Protein AF-A0A0K8Q6L6-F1 (afdb_monomer)

Secondary structure (DSSP, 8-state):
-----EEE-HHHHHHHHHHHHHTT----S-----TTTTSEEEPP-GGGGGGS-HHHHHHHHHHHHHHHTTSS----TTS---

pLDDT: mean 75.99, std 7.1, range [50.53, 85.56]

Nearest PDB structures (foldseek):
  4p98-assembly1_A  TM=7.608E-01  e=4.927E-03  Conexibacter woesei DSM 14684
  2hqb-assembly1_A  TM=8.571E-01  e=5.901E-02  Halalkalibacterium halodurans
  3s99-assembly1_A  TM=7.903E-01  e=4.798E-02  Brucella abortus 2308
  6pi6-assembly1_A  TM=7.753E-01  e=5.901E-02  Pseudomonas sp. ADP

Sequence (82 aa):
MILSSVQKTMSTAVETVIKDDKDGKFDATPYIGTLEN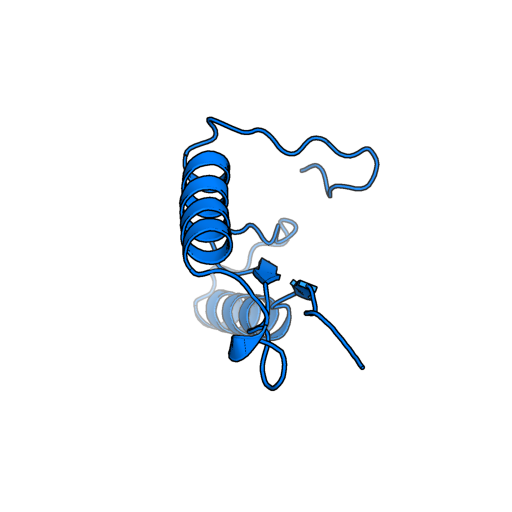GGVALAPFHDLDSAVPADLKSELDQLKKDIISGKIKVESKSSPSK

Foldseek 3Di:
DDQKDKDQVVVVVVVVQVVCVVVVNHDPDDDADDLQVVRIDIGARVVCNVVDDPVNVVVVVVVSVCVVVVVDPDDDPPRDDD

Radius of gyration: 15.78 Å; Cα contacts (8 Å, |Δi|>4): 62; chains: 1; bounding box: 43×24×33 Å

Mean predicted aligned error: 8.7 Å

Structure (mmCIF, N/CA/C/O backbone):
data_AF-A0A0K8Q6L6-F1
#
_entry.id   AF-A0A0K8Q6L6-F1
#
loop_
_atom_site.group_PDB
_atom_site.id
_atom_site.type_symbol
_atom_site.label_atom_id
_atom_site.label_alt_id
_atom_site.label_comp_id
_atom_site.label_asym_id
_atom_site.label_entity_id
_atom_site.label_seq_id
_atom_site.pdbx_PDB_ins_code
_atom_site.Cartn_x
_atom_site.Cartn_y
_atom_site.Cartn_z
_atom_site.occupancy
_atom_site.B_iso_or_equiv
_atom_site.auth_seq_id
_atom_site.auth_comp_id
_atom_site.auth_asym_id
_atom_site.auth_atom_id
_atom_site.pdbx_PDB_model_num
ATOM 1 N N . MET A 1 1 ? 6.157 8.852 -21.124 1.00 51.91 1 MET A N 1
ATOM 2 C CA . MET A 1 1 ? 6.571 7.606 -20.443 1.00 51.91 1 MET A CA 1
ATOM 3 C C . MET A 1 1 ? 6.257 7.759 -18.964 1.00 51.91 1 MET A C 1
ATOM 5 O O . MET A 1 1 ? 6.557 8.817 -18.424 1.00 51.91 1 MET A O 1
ATOM 9 N N . ILE A 1 2 ? 5.602 6.774 -18.346 1.00 60.38 2 ILE A N 1
ATOM 10 C CA . ILE A 1 2 ? 5.240 6.775 -16.919 1.00 60.38 2 ILE A CA 1
ATOM 11 C C . ILE A 1 2 ? 5.967 5.593 -16.284 1.00 60.38 2 ILE A C 1
ATOM 13 O O . ILE A 1 2 ? 5.775 4.471 -16.732 1.00 60.38 2 ILE A O 1
ATOM 17 N N . LEU A 1 3 ? 6.813 5.855 -15.285 1.00 69.62 3 LEU A N 1
ATOM 18 C CA . LEU A 1 3 ? 7.589 4.819 -14.593 1.00 69.62 3 LEU A CA 1
ATOM 19 C C . LEU A 1 3 ? 6.674 3.877 -13.806 1.00 69.62 3 LEU A C 1
ATOM 21 O O . LEU A 1 3 ? 6.697 2.674 -14.006 1.00 69.62 3 LEU A O 1
ATOM 25 N N . SER A 1 4 ? 5.841 4.431 -12.936 1.00 74.19 4 SER A N 1
ATOM 26 C CA . SER A 1 4 ? 4.766 3.726 -12.242 1.00 74.19 4 SER A CA 1
ATOM 27 C C . SER A 1 4 ? 3.788 4.776 -11.704 1.00 74.19 4 SER A C 1
ATOM 29 O O . SER A 1 4 ? 4.031 5.982 -11.811 1.00 74.19 4 SER A O 1
ATOM 31 N N . SER A 1 5 ? 2.668 4.329 -11.148 1.00 78.81 5 SER A N 1
ATOM 32 C CA . SER A 1 5 ? 1.663 5.176 -10.520 1.00 78.81 5 SER A CA 1
ATOM 33 C C . SER A 1 5 ? 1.331 4.658 -9.127 1.00 78.81 5 SER A C 1
ATOM 35 O O . SER A 1 5 ? 1.246 3.450 -8.901 1.00 78.81 5 SER A O 1
ATOM 37 N N . VAL A 1 6 ? 1.103 5.581 -8.194 1.00 79.25 6 VAL A N 1
ATOM 38 C CA . VAL A 1 6 ? 0.532 5.244 -6.889 1.00 79.25 6 VAL A CA 1
ATOM 39 C C . VAL A 1 6 ? -0.959 4.992 -7.085 1.00 79.25 6 VAL A C 1
ATOM 41 O O . VAL A 1 6 ? -1.729 5.909 -7.374 1.00 79.25 6 VAL A O 1
ATOM 44 N N . GLN A 1 7 ? -1.375 3.745 -6.914 1.00 77.25 7 GLN A N 1
ATOM 45 C CA . GLN A 1 7 ? -2.773 3.350 -6.965 1.00 77.25 7 GLN A CA 1
ATOM 46 C C . GLN A 1 7 ? -3.402 3.606 -5.602 1.00 77.25 7 GLN A C 1
ATOM 48 O O . GLN A 1 7 ? -3.019 3.000 -4.606 1.00 77.25 7 GLN A O 1
ATOM 53 N N . LYS A 1 8 ? -4.374 4.517 -5.558 1.00 76.00 8 LYS A N 1
ATOM 54 C CA . LYS A 1 8 ? -5.253 4.698 -4.401 1.00 76.00 8 LYS A CA 1
ATOM 55 C C . LYS A 1 8 ? -6.513 3.888 -4.658 1.00 76.00 8 LYS A C 1
ATOM 57 O O . LYS A 1 8 ? -7.333 4.272 -5.490 1.00 76.00 8 LYS A O 1
ATOM 62 N N . THR A 1 9 ? -6.660 2.766 -3.972 1.00 77.31 9 THR A N 1
ATOM 63 C CA . THR A 1 9 ? -7.690 1.750 -4.228 1.00 77.31 9 THR A CA 1
ATOM 64 C C . THR A 1 9 ? -9.031 2.148 -3.601 1.00 77.31 9 THR A C 1
ATOM 66 O O . THR A 1 9 ? -9.628 1.423 -2.809 1.00 77.31 9 THR A O 1
ATOM 69 N N . MET A 1 10 ? -9.508 3.347 -3.945 1.00 72.56 10 MET A N 1
ATOM 70 C CA . MET A 1 10 ? -10.741 3.929 -3.405 1.00 72.56 10 MET A CA 1
ATOM 71 C C . MET A 1 10 ? -11.981 3.127 -3.806 1.00 72.56 10 MET A C 1
ATOM 73 O O . MET A 1 10 ? -12.936 3.075 -3.044 1.00 72.56 10 MET A O 1
ATOM 77 N N . SER A 1 11 ? -11.965 2.451 -4.958 1.00 71.62 11 SER A N 1
ATOM 78 C CA . SER A 1 11 ? -13.070 1.584 -5.385 1.00 71.62 11 SER A CA 1
ATOM 79 C C . SER A 1 11 ? -13.319 0.442 -4.399 1.00 71.62 11 SER A C 1
ATOM 81 O O . SER A 1 11 ? -14.461 0.211 -4.021 1.00 71.62 11 SER A O 1
ATOM 83 N N . THR A 1 12 ? -12.257 -0.215 -3.921 1.00 74.75 12 THR A N 1
ATOM 84 C CA . THR A 1 12 ? -12.362 -1.267 -2.900 1.00 74.75 12 THR A CA 1
ATOM 85 C C . THR A 1 12 ? -12.833 -0.695 -1.567 1.00 74.75 12 THR A C 1
ATOM 87 O O . THR A 1 12 ? -13.659 -1.310 -0.908 1.00 74.75 12 THR A O 1
ATOM 90 N N . ALA A 1 13 ? -12.373 0.504 -1.194 1.00 73.19 13 ALA A N 1
ATOM 91 C CA . ALA A 1 13 ? -12.846 1.177 0.014 1.00 73.19 13 ALA A CA 1
ATOM 92 C C . ALA A 1 13 ? -14.360 1.449 -0.036 1.00 73.19 13 ALA A C 1
ATOM 94 O O . ALA A 1 13 ? -15.076 1.122 0.905 1.00 73.19 13 ALA A O 1
ATOM 95 N N . VAL A 1 14 ? -14.862 1.986 -1.152 1.00 77.50 14 VAL A N 1
ATOM 96 C CA . VAL A 1 14 ? -16.295 2.260 -1.345 1.00 77.50 14 VAL A CA 1
ATOM 97 C C . VAL A 1 14 ? -17.112 0.965 -1.385 1.00 77.50 14 VAL A C 1
ATOM 99 O O . VAL A 1 14 ? -18.186 0.908 -0.796 1.00 77.50 14 VAL A O 1
ATOM 102 N N . GLU A 1 15 ? -16.611 -0.091 -2.031 1.00 80.94 15 GLU A N 1
ATOM 103 C CA . GLU A 1 15 ? -17.291 -1.390 -2.069 1.00 80.94 15 GLU A CA 1
ATOM 104 C C . GLU A 1 15 ? -17.415 -2.020 -0.675 1.00 80.94 15 GLU A C 1
ATOM 106 O O . GLU A 1 15 ? -18.477 -2.540 -0.330 1.00 80.94 15 GLU A O 1
ATOM 111 N N . THR A 1 16 ? -16.358 -1.942 0.139 1.00 75.75 16 THR A N 1
ATOM 112 C CA . THR A 1 16 ? -1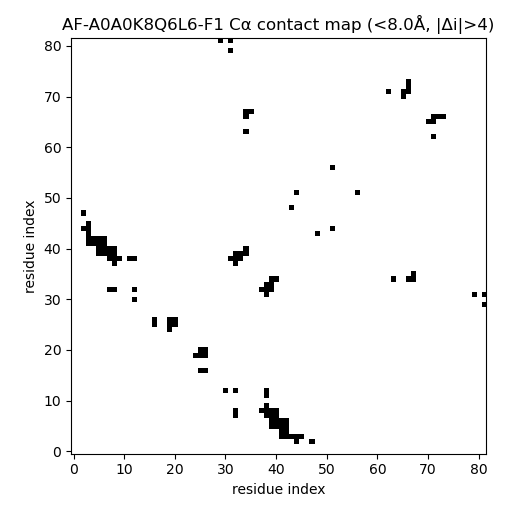6.380 -2.401 1.533 1.00 75.75 16 THR A CA 1
ATOM 113 C C . THR A 1 16 ? -17.388 -1.604 2.354 1.00 75.75 16 THR A C 1
ATOM 115 O O . THR A 1 16 ? -18.223 -2.211 3.009 1.00 75.75 16 THR A O 1
ATOM 118 N N . VAL A 1 17 ? -17.410 -0.271 2.234 1.00 79.12 17 VAL A N 1
ATOM 119 C CA . VAL A 1 17 ? -18.386 0.575 2.948 1.00 79.12 17 VAL A CA 1
ATOM 120 C C . VAL A 1 17 ? -19.830 0.229 2.565 1.00 79.12 17 VAL A C 1
ATOM 122 O O . VAL A 1 17 ? -20.690 0.144 3.436 1.00 79.12 17 VAL A O 1
ATOM 125 N N . ILE A 1 18 ? -20.109 -0.019 1.280 1.00 81.31 18 ILE A N 1
ATOM 126 C CA . ILE A 1 18 ? -21.449 -0.427 0.819 1.00 81.31 18 ILE A CA 1
ATOM 127 C C . ILE A 1 18 ? -21.830 -1.812 1.368 1.00 81.31 18 ILE A C 1
ATOM 129 O O . ILE A 1 18 ? -22.990 -2.044 1.711 1.00 81.31 18 ILE A O 1
ATOM 133 N N . LYS A 1 19 ? -20.875 -2.749 1.446 1.00 81.75 19 LYS A N 1
ATOM 134 C CA . LYS A 1 19 ? -21.096 -4.071 2.055 1.00 81.75 19 LYS A CA 1
ATOM 135 C C . LYS A 1 19 ? -21.350 -3.962 3.559 1.00 81.75 19 LYS A C 1
ATOM 137 O O . LYS A 1 19 ? -22.304 -4.564 4.039 1.00 81.75 19 LYS A O 1
ATOM 142 N N . ASP A 1 20 ? -20.566 -3.153 4.265 1.00 80.81 20 ASP A N 1
ATOM 143 C CA . ASP A 1 20 ? -20.716 -2.929 5.704 1.00 80.81 20 ASP A CA 1
ATOM 144 C C . ASP A 1 20 ? -22.059 -2.265 6.034 1.00 80.81 20 ASP A C 1
ATOM 146 O O . ASP A 1 20 ? -22.720 -2.668 6.990 1.00 80.81 20 ASP A O 1
ATOM 150 N N . ASP A 1 21 ? -22.515 -1.310 5.215 1.00 82.81 21 ASP A N 1
ATOM 151 C CA . ASP A 1 21 ? -23.849 -0.707 5.339 1.00 82.81 21 ASP A CA 1
ATOM 152 C C . ASP A 1 21 ? -24.964 -1.737 5.136 1.00 82.81 21 ASP A C 1
ATOM 154 O O . ASP A 1 21 ? -25.886 -1.845 5.947 1.00 82.81 21 ASP A O 1
ATOM 158 N N . LYS A 1 22 ? -24.830 -2.589 4.112 1.00 82.81 22 LYS A N 1
ATOM 159 C CA . LYS A 1 22 ? -25.775 -3.680 3.856 1.00 82.81 22 LYS A CA 1
ATOM 160 C C . LYS A 1 22 ? -25.837 -4.702 4.998 1.00 82.81 22 LYS A C 1
ATOM 162 O O . LYS A 1 22 ? -26.918 -5.216 5.281 1.00 82.81 22 LYS A O 1
ATOM 167 N N . ASP A 1 23 ? -24.711 -4.980 5.646 1.00 84.19 23 ASP A N 1
ATOM 168 C CA . ASP A 1 23 ? -24.619 -5.892 6.791 1.00 84.19 23 ASP A CA 1
ATOM 169 C C . ASP A 1 23 ? -24.979 -5.216 8.132 1.00 84.19 23 ASP A C 1
ATOM 171 O O . ASP A 1 23 ? -24.904 -5.851 9.188 1.00 84.19 23 ASP A O 1
ATOM 175 N N . GLY A 1 24 ? -25.383 -3.937 8.114 1.00 80.00 24 GLY A N 1
ATOM 176 C CA . GLY A 1 24 ? -25.758 -3.166 9.305 1.00 80.00 24 GLY A CA 1
ATOM 177 C C . GLY A 1 24 ? -24.579 -2.808 10.216 1.00 80.00 24 GLY A C 1
ATOM 178 O O . GLY A 1 24 ? -24.780 -2.472 11.382 1.00 80.00 24 GLY A O 1
ATOM 179 N N . LYS A 1 25 ? -23.350 -2.899 9.701 1.00 80.88 25 LYS A N 1
ATOM 180 C CA . LYS A 1 25 ? -22.084 -2.590 10.383 1.00 80.88 25 LYS A CA 1
ATOM 181 C C . LYS A 1 25 ? -21.479 -1.266 9.917 1.00 80.88 25 LYS A C 1
ATOM 18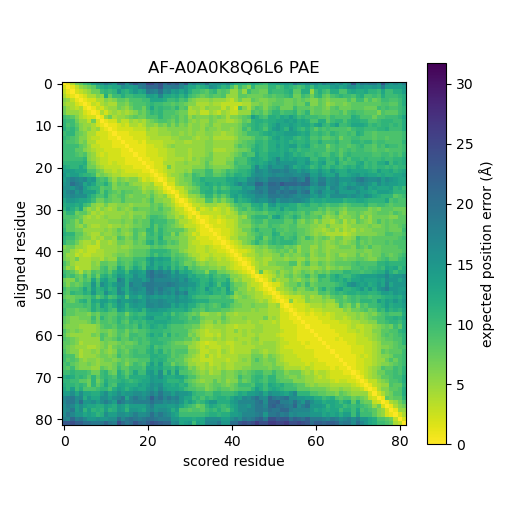3 O O . LYS A 1 25 ? -20.280 -1.063 10.087 1.00 80.88 25 LYS A O 1
ATOM 188 N N . PHE A 1 26 ? -22.285 -0.391 9.317 1.00 74.75 26 PHE A N 1
ATOM 189 C CA . PHE A 1 26 ? -21.819 0.908 8.851 1.00 74.75 26 PHE A CA 1
ATOM 190 C C . PHE A 1 26 ? -21.088 1.653 9.970 1.00 74.75 26 PHE A C 1
ATOM 192 O O . PHE A 1 26 ? -21.647 1.903 11.041 1.00 74.75 26 PHE A O 1
ATOM 199 N N . ASP A 1 27 ? -19.845 2.028 9.690 1.00 73.81 27 ASP A N 1
ATOM 200 C CA . ASP A 1 27 ? -19.042 2.867 10.557 1.00 73.81 27 ASP A CA 1
ATOM 201 C C . ASP A 1 27 ? -18.726 4.177 9.824 1.00 73.81 27 ASP A C 1
ATOM 203 O O . ASP A 1 27 ? -18.289 4.184 8.673 1.00 73.81 27 ASP A O 1
ATOM 207 N N . ALA A 1 28 ? -18.963 5.299 10.503 1.00 73.75 28 ALA A N 1
ATOM 208 C CA . ALA A 1 28 ? -18.610 6.627 10.016 1.00 73.75 28 ALA A CA 1
ATOM 209 C C . ALA A 1 28 ? -17.116 6.945 10.218 1.00 73.75 28 ALA A C 1
ATOM 211 O O . ALA A 1 28 ? -16.674 8.052 9.894 1.00 73.75 28 ALA A O 1
ATOM 212 N N . THR A 1 29 ? -16.334 6.016 10.782 1.00 74.69 29 THR A N 1
ATOM 213 C CA . THR A 1 29 ? -14.892 6.195 10.929 1.00 74.69 29 THR A CA 1
ATOM 214 C C . THR A 1 29 ? -14.211 6.386 9.567 1.00 74.69 29 THR A C 1
ATOM 216 O O . THR A 1 29 ? -14.525 5.698 8.592 1.00 74.69 29 THR A O 1
ATOM 219 N N . PRO A 1 30 ? -13.251 7.327 9.461 1.00 71.75 30 PRO A N 1
ATOM 220 C CA . PRO A 1 30 ? -12.515 7.539 8.223 1.00 71.75 30 PRO A CA 1
ATOM 221 C C . PRO A 1 30 ? -11.767 6.273 7.795 1.00 71.75 30 PRO A C 1
ATOM 223 O O . PRO A 1 30 ? -10.905 5.770 8.520 1.00 71.75 30 PRO A O 1
ATOM 226 N N . TYR A 1 31 ? -12.046 5.787 6.585 1.00 72.44 31 TYR A N 1
ATOM 227 C CA . TYR A 1 31 ? -11.274 4.700 5.993 1.00 72.44 31 TYR A CA 1
ATOM 228 C C . TYR A 1 31 ? -9.854 5.182 5.668 1.00 72.44 31 TYR A C 1
ATOM 230 O O . TYR A 1 31 ? -9.655 6.039 4.803 1.00 72.44 31 TYR A O 1
ATOM 238 N N . ILE A 1 32 ? -8.851 4.606 6.331 1.00 75.56 32 ILE A N 1
ATOM 239 C CA . ILE A 1 32 ? -7.439 4.860 6.029 1.00 75.56 32 ILE A CA 1
ATOM 24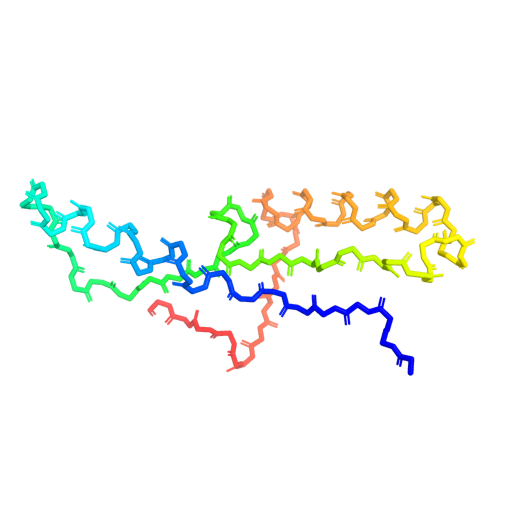0 C C . ILE A 1 32 ? -6.906 3.713 5.174 1.00 75.56 32 ILE A C 1
ATOM 242 O O . ILE A 1 32 ? -6.706 2.600 5.654 1.00 75.56 32 ILE A O 1
ATOM 246 N N . GLY A 1 33 ? -6.644 3.992 3.896 1.00 72.94 33 GLY A N 1
ATOM 247 C CA . GLY A 1 33 ? -5.956 3.061 3.005 1.00 72.94 33 GLY A CA 1
ATOM 248 C C . GLY A 1 33 ? -4.475 2.937 3.370 1.00 72.94 33 GLY A C 1
ATOM 249 O O . GLY A 1 33 ? -3.757 3.933 3.395 1.00 72.94 33 GLY A O 1
ATOM 250 N N . THR A 1 34 ? -4.013 1.718 3.618 1.00 77.94 34 THR A N 1
ATOM 251 C CA . THR A 1 34 ? -2.616 1.356 3.877 1.00 77.94 34 THR A CA 1
ATOM 252 C C . THR A 1 34 ? -2.122 0.367 2.816 1.00 77.94 34 THR A C 1
ATOM 254 O O . THR A 1 34 ? -2.893 -0.147 2.004 1.00 77.94 34 THR A O 1
ATOM 257 N N . LEU A 1 35 ? -0.815 0.085 2.809 1.00 76.69 35 LEU A N 1
ATOM 258 C CA . LEU A 1 35 ? -0.253 -1.007 2.000 1.00 76.69 35 LEU A CA 1
ATOM 259 C C . LEU A 1 35 ? -0.727 -2.391 2.481 1.00 76.69 35 LEU A C 1
ATOM 261 O O . LEU A 1 35 ? -0.709 -3.338 1.699 1.00 76.69 35 LEU A O 1
ATOM 265 N N . GLU A 1 36 ? -1.141 -2.503 3.746 1.00 75.06 36 GLU A N 1
ATOM 266 C CA . GLU A 1 36 ? -1.622 -3.742 4.368 1.00 75.06 36 GLU A CA 1
ATOM 267 C C . GLU A 1 36 ? -3.056 -4.070 3.938 1.00 75.06 36 GLU A C 1
ATOM 269 O O . GLU A 1 36 ? -3.322 -5.184 3.499 1.00 75.06 36 GLU A O 1
ATOM 274 N N . ASN A 1 37 ? -3.967 -3.089 3.983 1.00 73.19 37 ASN A N 1
ATOM 275 C CA . ASN A 1 37 ? -5.353 -3.282 3.541 1.00 73.19 37 ASN A CA 1
ATOM 276 C C . ASN A 1 37 ? -5.536 -3.143 2.019 1.00 73.19 37 ASN A C 1
ATOM 278 O O . ASN A 1 37 ? -6.656 -3.200 1.517 1.00 73.19 37 ASN A O 1
ATOM 282 N N . GLY A 1 38 ? -4.445 -2.925 1.280 1.00 75.00 38 GLY A N 1
ATOM 283 C CA . GLY A 1 38 ? -4.472 -2.739 -0.168 1.00 75.00 38 GLY A CA 1
ATOM 284 C C . GLY A 1 38 ? -5.141 -1.440 -0.620 1.00 75.00 38 GLY A C 1
ATOM 285 O O . GLY A 1 38 ? -5.371 -1.275 -1.813 1.00 75.00 38 GLY A O 1
ATOM 286 N N . GLY A 1 39 ? -5.438 -0.504 0.287 1.00 73.56 39 GLY A N 1
ATOM 287 C CA . GLY A 1 39 ? -5.989 0.814 -0.029 1.00 73.56 39 GLY A CA 1
ATOM 288 C C . GLY A 1 39 ? -4.993 1.724 -0.751 1.00 73.56 39 GLY A C 1
ATOM 289 O O . GLY A 1 39 ? -5.402 2.683 -1.409 1.00 73.56 39 GLY A O 1
ATOM 290 N N . VAL A 1 40 ? -3.699 1.404 -0.670 1.00 79.06 40 VAL A N 1
ATOM 291 C CA . VAL A 1 40 ? -2.654 1.997 -1.508 1.00 79.06 40 VAL A CA 1
ATOM 292 C C . VAL A 1 40 ? -1.772 0.890 -2.075 1.00 79.06 40 VAL A C 1
ATOM 294 O O . VAL A 1 40 ? -1.378 -0.021 -1.351 1.00 79.06 40 VAL A O 1
ATOM 297 N N . ALA A 1 41 ? -1.437 0.972 -3.357 1.00 79.38 41 ALA A N 1
ATOM 298 C CA . ALA A 1 41 ? -0.533 0.047 -4.027 1.00 79.38 41 ALA A CA 1
ATOM 299 C C . ALA A 1 41 ? 0.365 0.788 -5.024 1.00 79.38 41 ALA A C 1
ATOM 301 O O . ALA A 1 41 ? 0.075 1.913 -5.434 1.00 79.38 41 ALA A O 1
ATOM 302 N N . LEU A 1 42 ? 1.467 0.154 -5.410 1.00 81.00 42 LEU A N 1
ATOM 303 C CA . LEU A 1 42 ? 2.300 0.614 -6.514 1.00 81.00 42 LEU A CA 1
ATOM 304 C C . LEU A 1 42 ? 1.893 -0.156 -7.772 1.00 81.00 42 LEU A C 1
ATOM 306 O O . LEU A 1 42 ? 1.861 -1.387 -7.746 1.00 81.00 42 LEU A O 1
ATOM 310 N N . ALA A 1 43 ? 1.574 0.564 -8.848 1.00 76.88 43 ALA A N 1
ATOM 311 C CA . ALA A 1 43 ? 1.251 -0.056 -10.126 1.00 76.88 43 ALA A CA 1
ATOM 312 C C . ALA A 1 43 ? 2.479 -0.781 -10.716 1.00 76.88 43 ALA A C 1
ATOM 314 O O . ALA A 1 43 ? 3.617 -0.373 -10.456 1.00 76.88 43 ALA A O 1
ATOM 315 N N . PRO A 1 44 ? 2.278 -1.814 -11.553 1.00 76.50 44 PRO A N 1
ATOM 316 C CA . PRO A 1 44 ? 3.369 -2.444 -12.286 1.00 76.50 44 PRO A CA 1
ATOM 317 C C . PRO A 1 44 ? 4.134 -1.428 -13.143 1.00 76.50 44 PRO A C 1
ATOM 319 O O . PRO A 1 44 ? 3.572 -0.432 -13.594 1.00 76.50 44 PRO A O 1
ATOM 322 N N . PHE A 1 45 ? 5.404 -1.709 -13.430 1.00 76.06 45 PHE A N 1
ATOM 323 C CA . PHE A 1 45 ? 6.225 -0.867 -14.310 1.00 76.06 45 PHE A CA 1
ATOM 324 C C . PHE A 1 45 ? 5.882 -1.034 -15.802 1.00 76.06 45 PHE A C 1
ATOM 326 O O . PHE A 1 45 ? 6.489 -0.377 -16.6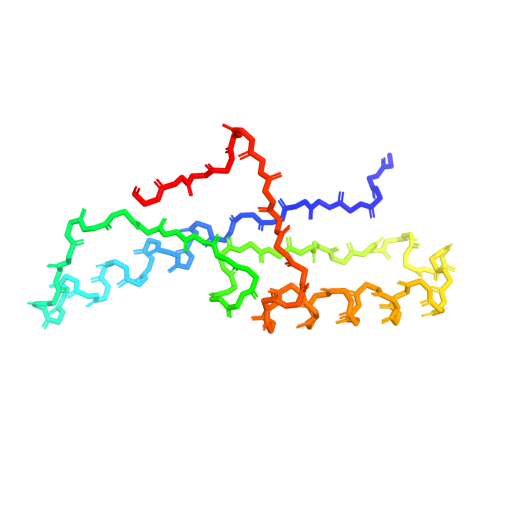43 1.00 76.06 45 PHE A O 1
ATOM 333 N N . HIS A 1 46 ? 4.891 -1.874 -16.135 1.00 77.56 46 HIS A N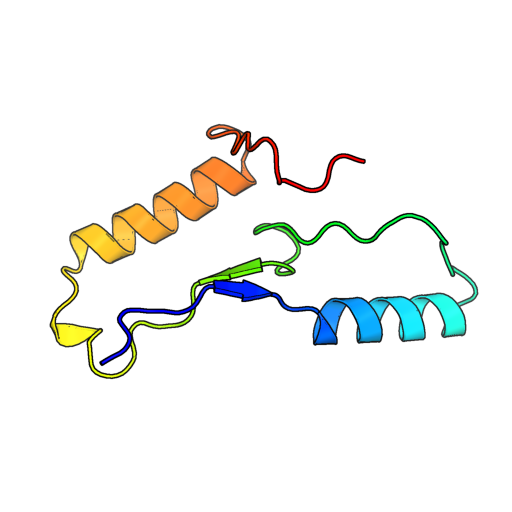 1
ATOM 334 C CA . HIS A 1 46 ? 4.391 -2.117 -17.494 1.00 77.56 46 HIS A CA 1
ATOM 335 C C . HIS A 1 46 ? 5.540 -2.275 -18.511 1.00 77.56 46 HIS A C 1
ATOM 337 O O . HIS A 1 46 ? 6.367 -3.172 -18.367 1.00 77.56 46 HIS A O 1
ATOM 343 N N . ASP A 1 47 ? 5.623 -1.384 -19.501 1.00 71.69 47 ASP A N 1
ATOM 344 C CA . ASP A 1 47 ? 6.616 -1.413 -20.583 1.00 71.69 47 ASP A CA 1
ATOM 345 C C . ASP A 1 47 ? 8.053 -1.121 -20.109 1.00 71.69 47 ASP A C 1
ATOM 347 O O . ASP A 1 47 ? 9.017 -1.403 -20.818 1.00 71.69 47 ASP A O 1
ATOM 351 N N . LEU A 1 48 ? 8.216 -0.555 -18.909 1.00 71.50 48 LEU A N 1
ATOM 352 C CA . LEU A 1 48 ? 9.510 -0.271 -18.281 1.00 71.50 48 LEU A CA 1
ATOM 353 C C . LEU A 1 48 ? 9.954 -1.385 -17.327 1.00 71.50 48 LEU A C 1
ATOM 355 O O . LEU A 1 48 ? 11.052 -1.307 -16.785 1.00 71.50 48 LEU A O 1
ATOM 359 N N . ASP A 1 49 ? 9.157 -2.442 -17.145 1.00 68.62 49 ASP A N 1
ATOM 360 C CA . ASP A 1 49 ? 9.465 -3.538 -16.222 1.00 68.62 49 ASP A CA 1
ATOM 361 C C . ASP A 1 49 ? 10.786 -4.250 -16.563 1.00 68.62 49 ASP A C 1
ATOM 363 O O . ASP A 1 49 ? 11.518 -4.668 -15.666 1.00 68.62 49 ASP A O 1
ATOM 367 N N . SER A 1 50 ? 11.140 -4.317 -17.850 1.00 74.88 50 SER A N 1
ATOM 368 C CA . SER A 1 50 ? 12.419 -4.865 -18.325 1.00 74.88 50 SER A CA 1
ATOM 369 C C . SER A 1 50 ? 13.614 -3.927 -18.108 1.00 74.88 50 SER A C 1
ATOM 371 O O . SER A 1 50 ? 14.754 -4.380 -18.135 1.00 74.88 50 SER A O 1
ATOM 373 N N . ALA A 1 51 ? 13.371 -2.631 -17.893 1.00 77.12 51 ALA A N 1
ATOM 374 C CA . ALA A 1 51 ? 14.399 -1.643 -17.561 1.00 77.12 51 ALA A CA 1
ATOM 375 C C . ALA A 1 51 ? 14.621 -1.513 -16.042 1.00 77.12 51 ALA A C 1
ATOM 377 O O . ALA A 1 51 ? 15.572 -0.861 -15.613 1.00 77.12 51 ALA A O 1
ATOM 378 N N . VAL A 1 52 ? 13.756 -2.128 -15.228 1.00 76.50 52 VAL A N 1
ATOM 379 C CA . VAL A 1 52 ? 13.871 -2.149 -13.768 1.00 76.50 52 VAL A CA 1
ATOM 380 C C . VAL A 1 52 ? 14.689 -3.375 -13.343 1.00 76.50 52 VAL A C 1
ATOM 382 O O . VAL A 1 52 ? 14.249 -4.504 -13.584 1.00 76.50 52 VAL A O 1
ATOM 385 N N . PRO A 1 53 ? 15.851 -3.192 -12.686 1.00 83.88 53 PRO A N 1
ATOM 386 C CA . PRO A 1 53 ? 16.661 -4.299 -12.185 1.00 83.88 53 PRO A CA 1
ATOM 387 C C . PRO A 1 53 ? 15.864 -5.217 -11.253 1.00 83.88 53 PRO A C 1
ATOM 389 O O . PRO A 1 53 ? 15.064 -4.746 -10.443 1.00 83.88 53 PRO A O 1
ATOM 392 N N . ALA A 1 54 ? 16.109 -6.528 -11.331 1.00 81.62 54 ALA A N 1
ATOM 393 C CA . ALA A 1 54 ? 15.447 -7.507 -10.465 1.00 81.62 54 ALA A CA 1
ATOM 394 C C . ALA A 1 54 ? 15.714 -7.237 -8.974 1.00 81.62 54 ALA A C 1
ATOM 396 O O . ALA A 1 54 ? 14.799 -7.356 -8.159 1.00 81.62 54 ALA A O 1
ATOM 397 N N . ASP A 1 55 ? 16.928 -6.784 -8.644 1.00 80.94 55 ASP A N 1
ATOM 398 C CA . ASP A 1 55 ? 17.302 -6.393 -7.283 1.00 80.94 55 ASP A CA 1
ATOM 399 C C . ASP A 1 55 ? 16.405 -5.264 -6.759 1.00 80.94 55 ASP A C 1
ATOM 401 O O . ASP A 1 55 ? 15.886 -5.358 -5.650 1.00 80.94 55 ASP A O 1
ATOM 405 N N . LEU A 1 56 ? 16.103 -4.261 -7.592 1.00 82.31 56 LEU A N 1
ATOM 406 C CA . LEU A 1 56 ? 15.241 -3.142 -7.207 1.00 82.31 56 LEU A CA 1
ATOM 407 C C . LEU A 1 56 ? 13.790 -3.589 -6.970 1.00 82.31 56 LEU A C 1
ATOM 409 O O . LEU A 1 56 ? 13.125 -3.084 -6.068 1.00 82.31 56 LEU A O 1
ATOM 413 N N . LYS A 1 57 ? 13.286 -4.564 -7.737 1.00 79.25 57 LYS A N 1
ATOM 414 C CA . LYS A 1 57 ? 11.953 -5.149 -7.490 1.00 79.25 57 LYS A CA 1
ATOM 415 C C . LYS A 1 57 ? 11.917 -5.891 -6.157 1.00 79.25 57 LYS A C 1
ATOM 417 O O . LYS A 1 57 ? 10.965 -5.735 -5.396 1.00 79.25 57 LYS A O 1
ATOM 422 N N . SER A 1 58 ? 12.975 -6.641 -5.854 1.00 84.44 58 SER A N 1
ATOM 423 C CA . SER A 1 58 ? 13.093 -7.359 -4.587 1.00 84.44 58 SER A CA 1
ATOM 424 C C . SER A 1 58 ? 13.199 -6.398 -3.396 1.00 84.44 58 SER A C 1
ATOM 426 O O . SER A 1 58 ? 12.566 -6.627 -2.365 1.00 84.44 58 SER A O 1
ATOM 428 N N . GLU A 1 59 ? 13.932 -5.289 -3.542 1.00 84.69 59 GLU A N 1
ATOM 429 C CA . GLU A 1 59 ?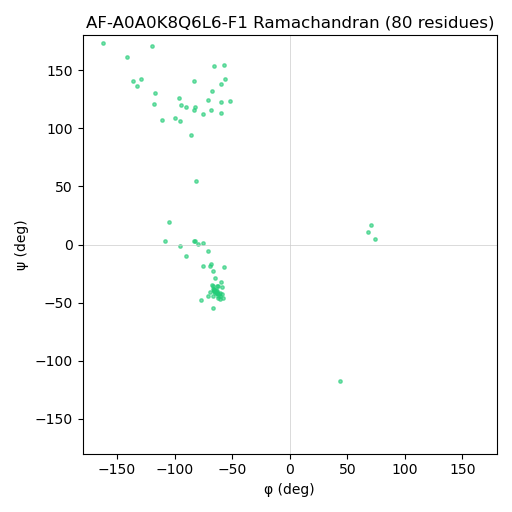 13.984 -4.219 -2.540 1.00 84.69 59 GLU A CA 1
ATOM 430 C C . GLU A 1 59 ? 12.619 -3.552 -2.337 1.00 84.69 59 GLU A C 1
ATOM 432 O O . GLU A 1 59 ? 12.237 -3.298 -1.197 1.00 84.69 59 GLU A O 1
ATOM 437 N N . LEU A 1 60 ? 11.846 -3.314 -3.404 1.00 83.75 60 LEU A N 1
ATOM 438 C CA . LEU A 1 60 ? 10.488 -2.765 -3.304 1.00 83.75 60 LEU A CA 1
ATOM 439 C C . LEU A 1 60 ? 9.535 -3.708 -2.557 1.00 83.75 60 LEU A C 1
ATOM 441 O O . LEU A 1 60 ? 8.761 -3.254 -1.710 1.00 83.75 60 LEU A O 1
ATOM 445 N N . ASP A 1 61 ? 9.612 -5.014 -2.816 1.00 83.56 61 ASP A N 1
ATOM 446 C CA . ASP A 1 61 ? 8.823 -6.016 -2.093 1.00 83.56 61 ASP A CA 1
ATOM 447 C C . ASP A 1 61 ? 9.217 -6.098 -0.615 1.00 83.56 61 ASP A C 1
ATOM 449 O O . ASP A 1 61 ? 8.358 -6.225 0.266 1.00 83.56 61 ASP A O 1
ATOM 453 N N . GLN A 1 62 ? 10.513 -6.007 -0.321 1.00 85.56 62 GLN A N 1
ATOM 454 C CA . GLN A 1 62 ? 11.016 -6.004 1.047 1.00 85.56 62 GLN A CA 1
ATOM 455 C C . GLN A 1 62 ? 10.644 -4.714 1.783 1.00 85.56 62 GLN A C 1
ATOM 457 O O . GLN A 1 62 ? 10.181 -4.777 2.918 1.00 85.56 62 GLN A O 1
ATOM 462 N N . LEU A 1 63 ? 10.731 -3.561 1.120 1.00 84.62 63 LEU A N 1
ATOM 463 C CA . LEU A 1 63 ? 10.287 -2.272 1.643 1.00 84.62 63 LEU A CA 1
ATOM 464 C C . LEU A 1 63 ? 8.782 -2.280 1.931 1.00 84.62 63 LEU A C 1
ATOM 466 O O . LEU A 1 63 ? 8.358 -1.825 2.991 1.00 84.62 63 LEU A O 1
ATOM 470 N N . LYS A 1 64 ? 7.966 -2.857 1.040 1.00 82.69 64 LYS A N 1
ATOM 471 C CA . LYS A 1 64 ? 6.529 -3.039 1.280 1.00 82.69 64 LYS A CA 1
ATOM 472 C C . LYS A 1 64 ? 6.280 -3.857 2.550 1.00 82.69 64 LYS A C 1
ATOM 474 O O . LYS A 1 64 ? 5.458 -3.458 3.371 1.00 82.69 64 LYS A O 1
ATOM 479 N N . LYS A 1 65 ? 7.003 -4.966 2.745 1.00 83.00 65 LYS A N 1
ATOM 480 C CA . LYS A 1 65 ? 6.911 -5.793 3.964 1.00 83.00 65 LYS A CA 1
ATOM 481 C C . LYS A 1 65 ? 7.395 -5.054 5.212 1.00 83.00 65 LYS A C 1
ATOM 483 O O . LYS A 1 65 ? 6.766 -5.160 6.262 1.00 83.00 65 LYS A O 1
ATOM 488 N N . ASP A 1 66 ? 8.473 -4.285 5.111 1.00 83.38 66 ASP A N 1
ATOM 489 C CA . ASP A 1 66 ? 9.014 -3.498 6.222 1.00 83.38 66 ASP A CA 1
ATOM 490 C C . ASP A 1 66 ? 8.059 -2.359 6.630 1.00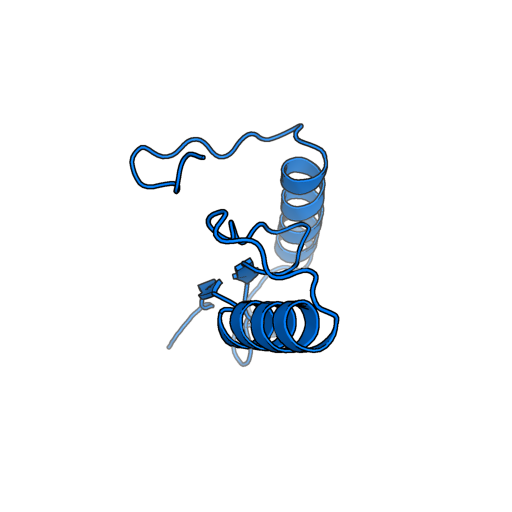 83.38 66 ASP A C 1
ATOM 492 O O . ASP A 1 66 ? 7.919 -2.073 7.818 1.00 83.38 66 ASP A O 1
ATOM 496 N N . ILE A 1 67 ? 7.337 -1.755 5.679 1.00 84.06 67 ILE A N 1
ATOM 497 C CA . ILE A 1 67 ? 6.286 -0.769 5.975 1.00 84.06 67 ILE A CA 1
ATOM 498 C C . ILE A 1 67 ? 5.060 -1.445 6.606 1.00 84.06 67 ILE A C 1
ATOM 500 O O . ILE A 1 67 ? 4.545 -0.951 7.606 1.00 84.06 67 ILE A O 1
ATOM 504 N N . ILE A 1 68 ? 4.611 -2.589 6.070 1.00 81.62 68 ILE A N 1
ATOM 505 C CA . ILE A 1 68 ? 3.462 -3.341 6.616 1.00 81.62 68 ILE A CA 1
ATOM 506 C C . ILE A 1 68 ? 3.753 -3.849 8.035 1.00 81.62 68 ILE A C 1
ATOM 508 O O . ILE A 1 68 ? 2.909 -3.740 8.914 1.00 81.62 68 ILE A O 1
ATOM 512 N N . SER A 1 69 ? 4.963 -4.351 8.289 1.00 82.19 69 SER A N 1
ATOM 513 C CA . SER A 1 69 ? 5.379 -4.797 9.628 1.00 82.19 69 SER A CA 1
ATOM 514 C C . SER A 1 69 ? 5.589 -3.649 10.623 1.00 82.19 69 SER A C 1
ATOM 516 O O . SER A 1 69 ? 5.855 -3.897 11.797 1.00 82.19 69 SER A O 1
ATOM 518 N N . GLY A 1 70 ? 5.495 -2.390 10.177 1.00 78.56 70 GLY A N 1
ATOM 519 C CA . GLY A 1 70 ? 5.718 -1.207 11.005 1.00 78.56 70 GLY A CA 1
ATOM 520 C C . GLY A 1 70 ? 7.189 -0.935 11.331 1.00 78.56 70 GLY A C 1
ATOM 521 O O . GLY A 1 70 ? 7.478 0.009 12.068 1.00 78.56 70 GLY A O 1
ATOM 522 N N . LYS A 1 71 ? 8.122 -1.719 10.772 1.00 80.44 71 LYS A N 1
ATOM 523 C CA . LYS A 1 71 ? 9.571 -1.495 10.882 1.00 80.44 71 LYS A CA 1
ATOM 524 C C . LYS A 1 71 ? 9.977 -0.176 10.224 1.00 80.44 71 LYS A C 1
ATOM 526 O O . LYS A 1 71 ? 10.849 0.520 10.738 1.00 80.44 71 LYS A O 1
ATOM 531 N N . ILE A 1 72 ? 9.317 0.189 9.123 1.00 78.00 72 ILE A N 1
ATOM 532 C CA . ILE A 1 72 ? 9.432 1.505 8.491 1.00 78.00 72 ILE A CA 1
ATOM 533 C C . ILE A 1 72 ? 8.112 2.251 8.676 1.00 78.00 72 ILE A C 1
ATOM 535 O O . ILE A 1 72 ? 7.111 1.958 8.023 1.00 78.00 72 ILE A O 1
ATOM 539 N N . LYS A 1 73 ? 8.114 3.250 9.562 1.00 75.56 73 LYS A N 1
ATOM 540 C CA . LYS A 1 73 ? 7.000 4.192 9.689 1.00 75.56 73 LYS A CA 1
ATOM 541 C C . LYS A 1 73 ? 7.126 5.287 8.642 1.00 75.56 73 LYS A C 1
ATOM 543 O O . LYS A 1 73 ? 8.082 6.058 8.643 1.00 75.56 73 LYS A O 1
ATOM 548 N N . VAL A 1 74 ? 6.135 5.363 7.762 1.00 73.38 74 VAL A N 1
ATOM 549 C CA . VAL A 1 74 ? 6.029 6.437 6.773 1.00 73.38 74 VAL A CA 1
ATOM 550 C C . VAL A 1 74 ? 5.313 7.618 7.421 1.00 73.38 74 VAL A C 1
ATOM 552 O O . VAL A 1 74 ? 4.084 7.675 7.465 1.00 73.38 74 VAL A O 1
ATOM 555 N N . GLU A 1 75 ? 6.091 8.557 7.949 1.00 74.56 75 GLU A N 1
ATOM 556 C CA . GLU A 1 75 ? 5.573 9.803 8.509 1.00 74.56 75 GLU A CA 1
ATOM 557 C C . GLU A 1 75 ? 5.605 10.897 7.437 1.00 74.56 75 GLU A C 1
ATOM 559 O O . GLU A 1 75 ? 6.653 11.241 6.895 1.00 74.56 75 GLU A O 1
ATOM 564 N N . SER A 1 76 ? 4.439 11.451 7.107 1.00 65.56 76 SER A N 1
ATOM 565 C CA . SER A 1 76 ? 4.327 12.628 6.248 1.00 65.56 76 SER A CA 1
ATOM 566 C C . SER A 1 76 ? 3.313 13.583 6.849 1.00 65.56 76 SER A C 1
ATOM 568 O O . SER A 1 76 ? 2.256 13.166 7.318 1.00 65.56 76 SER A O 1
ATOM 570 N N . LYS A 1 77 ? 3.606 14.885 6.780 1.00 63.41 77 LYS A N 1
ATOM 571 C CA . LYS A 1 77 ? 2.692 15.961 7.200 1.00 63.41 77 LYS A CA 1
ATOM 572 C C . LYS A 1 77 ? 1.342 15.921 6.472 1.00 63.41 77 LYS A C 1
ATOM 574 O O . LYS A 1 77 ? 0.390 16.541 6.926 1.00 63.41 77 LYS A O 1
ATOM 579 N N . SER A 1 78 ? 1.287 15.238 5.330 1.00 65.62 78 SER A N 1
ATOM 580 C CA . SER A 1 78 ? 0.098 15.084 4.490 1.00 65.62 78 SER A CA 1
ATOM 581 C C . SER A 1 78 ? -0.485 13.669 4.537 1.00 65.62 78 SER A C 1
ATOM 583 O O . SER A 1 78 ? -1.443 13.391 3.816 1.00 65.62 78 SER A O 1
ATOM 585 N N . SER A 1 79 ? 0.085 12.768 5.347 1.00 61.41 79 SER A N 1
ATOM 586 C CA . SER A 1 79 ? -0.537 11.471 5.609 1.00 61.41 79 SER A CA 1
ATOM 587 C C . SER A 1 79 ? -1.820 11.692 6.412 1.00 61.41 79 SER A C 1
ATOM 589 O O . SER 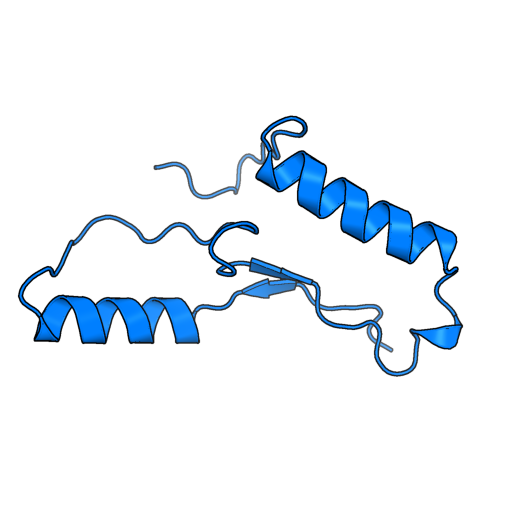A 1 79 ? -1.778 12.427 7.401 1.00 61.41 79 SER A O 1
ATOM 591 N N . PRO A 1 80 ? -2.950 11.077 6.023 1.00 59.75 80 PRO A N 1
ATOM 592 C CA . PRO A 1 80 ? -4.171 11.146 6.812 1.00 59.75 80 PRO A CA 1
ATOM 593 C C . PRO A 1 80 ? -3.901 10.552 8.198 1.00 59.75 80 PRO A C 1
ATOM 595 O O . PRO A 1 80 ? -3.607 9.364 8.331 1.00 59.75 80 PRO A O 1
ATOM 598 N N . SER A 1 81 ? -3.945 11.399 9.223 1.00 60.47 81 SER A N 1
ATOM 599 C CA . SER A 1 81 ? -3.952 10.969 10.615 1.00 60.47 81 SER A CA 1
ATOM 600 C C . SER A 1 81 ? -5.381 10.613 11.015 1.00 60.47 81 SER A C 1
ATOM 602 O O . SER A 1 81 ? -6.317 11.294 10.593 1.00 60.47 81 SER A O 1
ATOM 604 N N . LYS A 1 82 ? -5.521 9.544 11.804 1.00 50.53 82 LYS A N 1
ATOM 605 C CA . LYS A 1 82 ? -6.771 9.187 12.484 1.00 50.53 82 LYS A CA 1
ATOM 606 C C . LYS A 1 82 ? -7.339 10.366 13.271 1.00 50.53 82 LYS A C 1
ATOM 608 O O . LYS A 1 82 ? -6.517 11.122 13.839 1.00 50.53 82 LYS A O 1
#

Solvent-accessible surface area (backbone atoms only — not comparable to full-atom values): 5134 Å² total; per-residue (Å²): 140,73,71,61,48,82,40,69,35,56,68,61,52,52,51,48,52,54,49,30,44,75,72,72,61,63,68,90,68,83,85,78,60,34,73,73,80,52,23,30,46,76,47,72,35,69,94,47,44,86,77,49,56,68,67,58,54,52,50,51,54,49,49,52,50,33,39,60,71,56,77,44,75,88,83,51,99,80,54,88,73,134